Protein AF-A0A1U7M8H1-F1 (afdb_monomer_lite)

Foldseek 3Di:
DVVVVVVVVVVVVVVVVVVVVVVVVVVVVVVVVVVVVVVVVVVVVVVCVVVVVVVVVVVVVVVVVVVVVVVVVVVVVVVVVVVVVVVVVVVVVVVVCCCVPVVPD

Sequence (105 aa):
MKEIINRIIEIDKETNSIRIEVEELIEKQELELKKAIYNLEKESSIKTKLESEKIYEQIISQGKEEVKKLANKDIALLNKIHINYNKQKEKLVEKVFENLFLGQE

Secondary structure (DSSP, 8-state):
-HHHHHHHHHHHHHHHHHHHHHHHHHHHHHHHHHHHHHHHHHHHHHHHHHHHHHHHHHHHHHHHHHHHHHHHHHHHHHHHHHHHHHHHHHHHHHHHHHHHHTS--

Structure (mmCIF, N/CA/C/O backbone):
data_AF-A0A1U7M8H1-F1
#
_entry.id   AF-A0A1U7M8H1-F1
#
loop_
_atom_site.group_PDB
_atom_site.id
_atom_site.type_symbol
_atom_site.label_atom_id
_atom_site.label_alt_id
_atom_site.label_comp_id
_atom_site.label_asym_id
_atom_site.label_entity_id
_atom_site.label_seq_id
_atom_site.pdbx_PDB_ins_code
_atom_site.Cartn_x
_atom_site.Cartn_y
_atom_site.Cartn_z
_atom_site.occupancy
_atom_site.B_iso_or_equiv
_atom_site.auth_seq_id
_atom_site.auth_comp_id
_atom_site.auth_asym_id
_atom_site.auth_atom_id
_atom_site.pdbx_PDB_model_num
ATOM 1 N N . MET A 1 1 ? -46.452 0.636 60.313 1.00 66.88 1 MET A N 1
ATOM 2 C CA . MET A 1 1 ? -45.913 1.943 59.858 1.00 66.88 1 MET A CA 1
ATOM 3 C C . MET A 1 1 ? -44.382 1.986 59.930 1.00 66.88 1 MET A C 1
ATOM 5 O O . MET A 1 1 ? -43.773 2.192 58.894 1.00 66.88 1 MET A O 1
ATOM 9 N N . LYS A 1 2 ? -43.749 1.698 61.084 1.00 81.69 2 LYS A N 1
ATOM 10 C CA . LYS A 1 2 ? -42.274 1.604 61.216 1.00 81.69 2 LYS A CA 1
ATOM 11 C C . LYS A 1 2 ? -41.607 0.598 60.264 1.00 81.69 2 LYS A C 1
ATOM 13 O O . LYS A 1 2 ? -40.634 0.945 59.615 1.00 81.69 2 LYS A O 1
ATOM 18 N N . GLU A 1 3 ? -42.152 -0.612 60.134 1.00 86.25 3 GLU A N 1
ATOM 19 C CA . GLU A 1 3 ? -41.607 -1.628 59.213 1.00 86.25 3 GLU A CA 1
ATOM 20 C C . GLU A 1 3 ? -41.657 -1.196 57.748 1.00 86.25 3 GLU A C 1
ATOM 22 O O . GLU A 1 3 ? -40.717 -1.446 57.008 1.00 86.25 3 GLU A O 1
ATOM 27 N N . ILE A 1 4 ? -42.729 -0.513 57.338 1.00 88.38 4 ILE A N 1
ATOM 28 C CA . ILE A 1 4 ? -42.884 -0.016 55.964 1.00 88.38 4 ILE A CA 1
ATOM 29 C C . ILE A 1 4 ? -41.816 1.041 55.674 1.00 88.38 4 ILE A C 1
ATOM 31 O O . ILE A 1 4 ? -41.171 0.985 54.635 1.00 88.38 4 ILE A O 1
ATOM 35 N N . ILE A 1 5 ? -41.588 1.961 56.615 1.00 87.44 5 ILE A N 1
ATOM 36 C CA . ILE A 1 5 ? -40.551 2.993 56.497 1.00 87.44 5 ILE A CA 1
ATOM 37 C C . ILE A 1 5 ? -39.156 2.358 56.412 1.00 87.44 5 ILE A C 1
ATOM 39 O O . ILE A 1 5 ? -38.373 2.742 55.550 1.00 87.44 5 ILE A O 1
ATOM 43 N N . ASN A 1 6 ? -38.857 1.357 57.245 1.00 91.69 6 ASN A N 1
ATOM 44 C CA . ASN A 1 6 ? -37.569 0.658 57.193 1.00 91.69 6 ASN A CA 1
ATOM 45 C C . ASN A 1 6 ? -37.351 -0.045 55.849 1.00 91.69 6 ASN A C 1
ATOM 47 O O . ASN A 1 6 ? -36.278 0.076 55.269 1.00 91.69 6 ASN A O 1
ATOM 51 N N . ARG A 1 7 ? -38.388 -0.701 55.320 1.00 92.44 7 ARG A N 1
ATOM 52 C CA . ARG A 1 7 ? -38.336 -1.370 54.015 1.00 92.44 7 ARG A CA 1
ATOM 53 C C . ARG A 1 7 ? -38.104 -0.387 52.870 1.00 92.44 7 ARG A C 1
ATOM 55 O O . ARG A 1 7 ? -37.347 -0.684 51.961 1.00 92.44 7 ARG A O 1
ATOM 62 N N . ILE A 1 8 ? -38.716 0.797 52.929 1.00 90.94 8 ILE A N 1
ATOM 63 C CA . ILE A 1 8 ? -38.471 1.868 51.951 1.00 90.94 8 ILE A CA 1
ATOM 64 C C . ILE A 1 8 ? -37.006 2.326 52.007 1.00 90.94 8 ILE A C 1
ATOM 66 O O . ILE A 1 8 ? -36.380 2.478 50.965 1.00 90.94 8 ILE A O 1
ATOM 70 N N . ILE A 1 9 ? -36.447 2.503 53.208 1.00 91.06 9 ILE A N 1
ATOM 71 C CA . ILE A 1 9 ? -35.039 2.895 53.389 1.00 91.06 9 ILE A CA 1
ATOM 72 C C . ILE A 1 9 ? -34.082 1.811 52.870 1.00 91.06 9 ILE A C 1
ATOM 74 O O . ILE A 1 9 ? -33.044 2.136 52.300 1.00 91.06 9 ILE A O 1
ATOM 78 N N . GLU A 1 10 ? -34.400 0.532 53.071 1.00 94.56 10 GLU A N 1
ATOM 79 C CA . GLU A 1 10 ? -33.607 -0.584 52.536 1.00 94.56 10 GLU A CA 1
ATOM 80 C C . GLU A 1 10 ? -33.617 -0.602 51.006 1.00 94.56 10 GLU A C 1
ATOM 82 O O . GLU A 1 10 ? -32.549 -0.645 50.400 1.00 94.56 10 GLU A O 1
ATOM 87 N N . ILE A 1 11 ? -34.793 -0.459 50.387 1.00 94.31 11 ILE A N 1
ATOM 88 C CA . ILE A 1 11 ? -34.929 -0.409 48.924 1.00 94.31 11 ILE A CA 1
ATOM 89 C C . ILE A 1 11 ? -34.153 0.776 48.335 1.00 94.31 11 ILE A C 1
ATOM 91 O O . ILE A 1 11 ? -33.490 0.627 47.310 1.00 94.31 11 ILE A O 1
ATOM 95 N N . ASP A 1 12 ? -34.204 1.948 48.971 1.00 94.00 12 ASP A N 1
ATOM 96 C CA . ASP A 1 12 ? -33.467 3.134 48.519 1.00 94.00 12 ASP A CA 1
ATOM 97 C C . ASP A 1 12 ? -31.944 2.919 48.574 1.00 94.00 12 ASP A C 1
ATOM 99 O O . ASP A 1 12 ? -31.222 3.227 47.622 1.00 94.00 12 ASP A O 1
ATOM 103 N N . LYS A 1 13 ? -31.449 2.291 49.649 1.00 95.12 13 LYS A N 1
ATOM 104 C CA . LYS A 1 13 ? -30.031 1.926 49.782 1.00 95.12 13 LYS A CA 1
ATOM 105 C C . LYS A 1 13 ? -29.592 0.913 48.731 1.00 95.12 13 LYS A C 1
ATOM 107 O O . LYS A 1 13 ? -28.539 1.107 48.125 1.00 95.12 13 LYS A O 1
ATOM 112 N N . GLU A 1 14 ? -30.379 -0.136 48.505 1.00 95.62 14 GLU A N 1
ATOM 113 C CA . GLU A 1 14 ? -30.100 -1.135 47.466 1.00 95.62 14 GLU A CA 1
ATOM 114 C C . GLU A 1 14 ? -30.094 -0.492 46.078 1.00 95.62 14 GLU A C 1
AT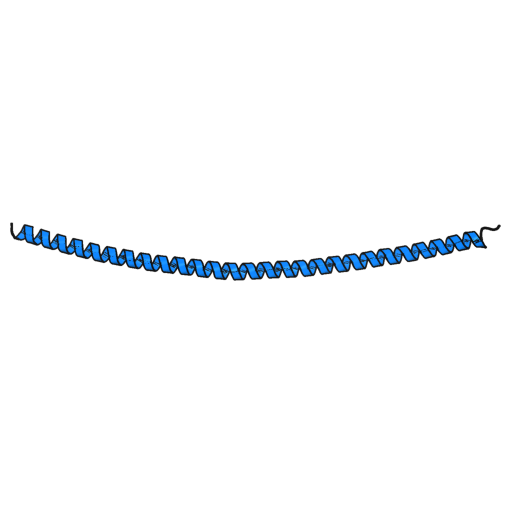OM 116 O O . GLU A 1 14 ? -29.164 -0.701 45.303 1.00 95.62 14 GLU A O 1
ATOM 121 N N . THR A 1 15 ? -31.070 0.372 45.793 1.00 95.56 15 THR A N 1
ATOM 122 C CA . THR A 1 15 ? -31.161 1.097 44.519 1.00 95.56 15 THR A CA 1
ATOM 123 C C . THR A 1 15 ? -29.933 1.977 44.294 1.00 95.56 15 THR A C 1
ATOM 125 O O . THR A 1 15 ? -29.364 1.983 43.202 1.00 95.56 15 THR A O 1
ATOM 128 N N . ASN A 1 16 ? -29.484 2.696 45.326 1.00 95.75 16 ASN A N 1
ATOM 129 C CA . ASN A 1 16 ? -28.289 3.524 45.226 1.00 95.75 16 ASN A CA 1
ATOM 130 C C . ASN A 1 16 ? -27.010 2.686 45.048 1.00 95.75 16 ASN A C 1
ATOM 132 O O . ASN A 1 16 ? -26.140 3.081 44.278 1.00 95.75 16 ASN A O 1
ATOM 136 N N . SER A 1 17 ? -26.912 1.527 45.708 1.00 96.31 17 SER A N 1
ATOM 137 C CA . SER A 1 17 ? -25.790 0.592 45.527 1.00 96.31 17 SER A CA 1
ATOM 138 C C . SER A 1 17 ? -25.725 0.071 44.092 1.00 96.31 17 SER A C 1
ATOM 140 O O . SER A 1 17 ? -24.679 0.152 43.456 1.00 96.31 17 SER A O 1
ATOM 142 N N . ILE A 1 18 ? -26.861 -0.380 43.552 1.00 96.38 18 ILE A N 1
ATOM 143 C CA . ILE A 1 18 ? -26.961 -0.864 42.169 1.00 96.38 18 ILE A CA 1
ATOM 144 C C . ILE A 1 18 ? -26.589 0.246 41.183 1.00 96.38 18 ILE A C 1
ATOM 146 O O . ILE A 1 18 ? -25.881 -0.007 40.213 1.00 96.38 18 ILE A O 1
ATOM 150 N N . ARG A 1 19 ? -27.034 1.486 41.421 1.00 96.75 19 ARG A N 1
ATOM 151 C CA . ARG A 1 19 ? -26.667 2.620 40.565 1.00 96.75 19 ARG A CA 1
ATOM 152 C C . ARG A 1 19 ? -25.151 2.812 40.500 1.00 96.75 19 ARG A C 1
ATOM 154 O O . ARG A 1 19 ? -24.627 2.955 39.402 1.00 96.75 19 ARG A O 1
ATOM 161 N N . ILE A 1 20 ? -24.473 2.799 41.648 1.00 96.94 20 ILE A N 1
ATOM 162 C CA . ILE A 1 20 ? -23.015 2.977 41.718 1.00 96.94 20 ILE A CA 1
ATOM 163 C C . ILE A 1 20 ? -22.305 1.849 40.958 1.00 96.94 20 ILE A C 1
ATOM 165 O O . ILE A 1 20 ? -21.449 2.123 40.125 1.00 96.94 20 ILE A O 1
ATOM 169 N N . GLU A 1 21 ? -22.710 0.594 41.167 1.00 96.94 21 GLU A N 1
ATOM 170 C CA . GLU A 1 21 ? -22.133 -0.553 40.448 1.00 96.94 21 GLU A CA 1
ATOM 171 C C . GLU A 1 21 ? -22.315 -0.446 38.926 1.00 96.94 21 GLU A C 1
ATOM 173 O O . GLU A 1 21 ? -21.415 -0.785 38.154 1.00 96.94 21 GLU A O 1
ATOM 178 N N . VAL A 1 22 ? -23.476 0.040 38.477 1.00 96.25 22 VAL A N 1
ATOM 179 C CA . VAL A 1 22 ? -23.751 0.256 37.052 1.00 96.25 22 VAL A CA 1
ATOM 180 C C . VAL A 1 22 ? -22.889 1.384 36.486 1.00 96.25 22 VAL A C 1
ATOM 182 O O . VAL A 1 22 ? -22.352 1.232 35.390 1.00 96.25 22 VAL A O 1
ATOM 185 N N . GLU A 1 23 ? -22.722 2.491 37.211 1.00 96.25 23 GLU A N 1
ATOM 186 C CA . GLU A 1 23 ? -21.851 3.599 36.800 1.00 96.25 23 GLU A CA 1
ATOM 187 C C . GLU A 1 23 ? -20.388 3.138 36.674 1.00 96.25 23 GLU A C 1
ATOM 189 O O . GLU A 1 23 ? -19.762 3.369 35.639 1.00 96.25 23 GLU A O 1
ATOM 194 N N . GLU A 1 24 ? -19.874 2.380 37.647 1.00 97.00 24 GLU A N 1
ATOM 195 C CA . GLU A 1 24 ? -18.523 1.802 3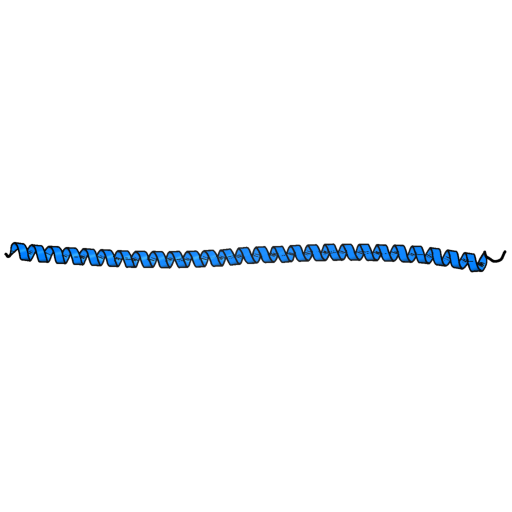7.593 1.00 97.00 24 GLU A CA 1
ATOM 196 C C . GLU A 1 24 ? -18.343 0.834 36.409 1.00 97.00 24 GLU A C 1
ATOM 198 O O . GLU A 1 24 ? -17.304 0.831 35.737 1.00 97.00 24 GLU A O 1
ATOM 203 N N . LEU A 1 25 ? -19.361 0.017 36.115 1.00 96.56 25 LEU A N 1
ATOM 204 C CA . LEU A 1 25 ? -19.365 -0.868 34.947 1.00 96.56 25 LEU A CA 1
ATOM 205 C C . LEU A 1 25 ? -19.307 -0.083 33.635 1.00 96.56 25 LEU A C 1
ATOM 207 O O . LEU A 1 25 ? -18.548 -0.462 32.739 1.00 96.56 25 LEU A O 1
ATOM 211 N N . ILE A 1 26 ? -20.080 0.999 33.524 1.00 96.38 26 ILE A N 1
ATOM 212 C CA . ILE A 1 26 ? -20.085 1.872 32.345 1.00 96.38 26 ILE A CA 1
ATOM 213 C C . ILE A 1 26 ? -18.706 2.511 32.163 1.00 96.38 26 ILE A C 1
ATOM 215 O O . ILE A 1 26 ? -18.133 2.417 31.077 1.00 96.38 26 ILE A O 1
ATOM 219 N N . GLU A 1 27 ? -18.125 3.088 33.217 1.00 97.06 27 GLU A N 1
ATOM 220 C CA . GLU A 1 27 ? -16.800 3.716 33.152 1.00 97.06 27 GLU A CA 1
ATOM 221 C C . GLU A 1 27 ? -15.708 2.723 32.738 1.00 97.06 27 GLU A C 1
ATOM 223 O O . GLU A 1 27 ? -14.849 3.026 31.899 1.00 97.06 27 GLU A O 1
ATOM 228 N N . LYS A 1 28 ? -15.755 1.502 33.280 1.00 97.19 28 LYS A N 1
ATOM 229 C CA . LYS A 1 28 ? -14.816 0.444 32.909 1.00 97.19 28 LYS A CA 1
ATOM 230 C C . LYS A 1 28 ? -14.954 0.060 31.436 1.00 97.19 28 LYS A C 1
ATOM 232 O O . LYS A 1 28 ? -13.940 -0.039 30.741 1.00 97.19 28 LYS A O 1
ATOM 237 N N . GLN A 1 29 ? -16.183 -0.127 30.953 1.00 96.44 29 GLN A N 1
ATOM 238 C CA . GLN A 1 29 ? -16.436 -0.449 29.547 1.00 96.44 29 GLN A CA 1
ATOM 239 C C . GLN A 1 29 ? -15.986 0.679 28.619 1.00 96.44 29 GLN A C 1
ATOM 241 O O . GLN A 1 29 ? -15.358 0.413 27.594 1.00 96.44 29 GLN A O 1
ATOM 246 N N . GLU A 1 30 ? -16.223 1.940 28.984 1.00 96.88 30 GLU A N 1
ATOM 247 C CA . GLU A 1 30 ? -15.720 3.077 28.216 1.00 96.88 30 GLU A CA 1
ATOM 248 C C . GLU A 1 30 ? -14.195 3.074 28.107 1.00 96.88 30 GLU A C 1
ATOM 250 O O . GLU A 1 30 ? -13.643 3.347 27.036 1.00 96.88 30 GLU A O 1
ATOM 255 N N . LEU A 1 31 ? -13.495 2.780 29.204 1.00 97.56 31 LEU A N 1
ATOM 256 C CA . LEU A 1 31 ? -12.038 2.729 29.209 1.00 97.56 31 LEU A CA 1
ATOM 257 C C . LEU A 1 31 ? -11.511 1.594 28.321 1.00 97.56 31 LEU A C 1
ATOM 259 O O . LEU A 1 31 ? -10.537 1.783 27.589 1.00 97.56 31 LEU A O 1
ATOM 263 N N . GLU A 1 32 ? -12.143 0.422 28.377 1.00 97.50 32 GLU A N 1
ATOM 264 C CA . GLU A 1 32 ? -11.806 -0.722 27.526 1.00 97.50 32 GLU A CA 1
ATOM 265 C C . GLU A 1 32 ? -12.044 -0.407 26.045 1.00 97.50 32 GLU A C 1
ATOM 267 O O . GLU A 1 32 ? -11.161 -0.653 25.220 1.00 97.50 32 GLU A O 1
ATOM 272 N N . LEU A 1 33 ? -13.170 0.230 25.712 1.00 96.88 33 LEU A N 1
ATOM 273 C CA . LEU A 1 33 ? -13.481 0.670 24.351 1.00 96.88 33 LEU A CA 1
ATOM 274 C C . LEU A 1 33 ? -12.468 1.698 23.838 1.00 96.88 33 LEU A C 1
ATOM 276 O O . LEU A 1 33 ? -11.944 1.542 22.736 1.00 96.88 33 LEU A O 1
ATOM 280 N N . LYS A 1 34 ? -12.123 2.710 24.644 1.00 97.25 34 LYS A N 1
ATOM 281 C CA . LYS A 1 34 ? -11.111 3.720 24.286 1.00 97.25 34 LYS A CA 1
ATOM 282 C C . LYS A 1 34 ? -9.751 3.073 24.003 1.00 97.25 34 LYS A C 1
ATOM 284 O O . LYS A 1 34 ? -9.100 3.414 23.017 1.00 97.25 34 LYS A O 1
ATOM 289 N N . LYS A 1 35 ? -9.337 2.100 24.823 1.00 97.62 35 LYS A N 1
ATOM 290 C CA . LYS A 1 35 ? -8.097 1.334 24.601 1.00 97.62 35 LYS A CA 1
ATOM 291 C C . LYS A 1 35 ? -8.159 0.488 23.331 1.00 97.62 35 LYS A C 1
ATOM 293 O O . LYS A 1 35 ? -7.184 0.455 22.584 1.00 97.62 35 LYS A O 1
ATOM 298 N N . ALA A 1 36 ? -9.282 -0.181 23.079 1.00 97.50 36 ALA A N 1
ATOM 299 C CA . ALA A 1 36 ? -9.465 -0.997 21.885 1.00 97.50 36 ALA A CA 1
ATOM 300 C C . ALA A 1 36 ? -9.386 -0.148 20.608 1.00 97.50 36 ALA A C 1
ATOM 302 O O . ALA A 1 36 ? -8.655 -0.509 19.688 1.00 97.50 36 ALA A O 1
ATOM 303 N N . ILE A 1 37 ? -10.059 1.007 20.584 1.00 97.12 37 ILE A N 1
ATOM 304 C CA . ILE A 1 37 ? -10.012 1.953 19.460 1.00 97.12 37 ILE A CA 1
ATOM 305 C C . ILE A 1 37 ? -8.578 2.426 19.222 1.00 97.12 37 ILE A C 1
ATOM 307 O O . ILE A 1 37 ? -8.079 2.312 18.106 1.00 97.12 37 ILE A O 1
ATOM 311 N N . TYR A 1 38 ? -7.883 2.870 20.272 1.00 96.75 38 TYR A N 1
ATOM 312 C CA . TYR A 1 38 ? -6.496 3.320 20.154 1.00 96.75 38 TYR A CA 1
ATOM 313 C C . TYR A 1 38 ? -5.569 2.232 19.589 1.00 96.75 38 TYR A C 1
ATOM 315 O O . TYR A 1 38 ? -4.728 2.499 18.729 1.00 96.75 38 TYR A O 1
ATOM 323 N N . ASN A 1 39 ? -5.727 0.987 20.047 1.00 97.69 39 ASN A N 1
ATOM 324 C CA . ASN A 1 39 ? -4.930 -0.130 19.548 1.00 97.69 39 ASN A CA 1
ATOM 325 C C . ASN A 1 39 ? -5.231 -0.427 18.074 1.00 97.69 39 ASN A C 1
ATOM 327 O O . ASN A 1 39 ? -4.294 -0.589 17.296 1.00 97.69 39 ASN A O 1
ATOM 331 N N . LEU A 1 40 ? -6.507 -0.423 17.675 1.00 97.50 40 LEU A N 1
ATOM 332 C CA . LEU A 1 40 ? -6.911 -0.613 16.280 1.00 97.50 40 LEU A CA 1
ATOM 333 C C . LEU A 1 40 ? -6.361 0.489 15.368 1.00 97.50 40 LEU A C 1
ATOM 335 O O . LEU A 1 40 ? -5.843 0.195 14.291 1.00 97.50 40 LEU A O 1
ATOM 339 N N . GLU A 1 41 ? -6.421 1.750 15.797 1.00 95.44 41 GLU A N 1
ATOM 340 C CA . GLU A 1 41 ? -5.849 2.876 15.053 1.00 95.44 41 GLU A CA 1
ATOM 341 C C . GLU A 1 41 ? -4.335 2.725 14.887 1.00 95.44 41 GLU A C 1
ATOM 343 O O . GLU A 1 41 ? -3.796 2.899 13.789 1.00 95.44 41 GLU A O 1
ATOM 348 N N . LYS A 1 42 ? -3.639 2.348 15.964 1.00 97.69 42 LYS A N 1
ATOM 349 C CA . LYS A 1 42 ? -2.192 2.134 15.949 1.00 97.69 42 LYS A CA 1
ATOM 350 C C . LYS A 1 42 ? -1.797 0.982 15.026 1.00 97.69 42 LYS A C 1
ATOM 352 O O . LYS A 1 42 ? -0.884 1.142 14.216 1.00 97.69 42 LYS A O 1
ATOM 357 N N . GLU A 1 43 ? -2.472 -0.159 15.127 1.00 97.31 43 GLU A N 1
ATOM 358 C CA . GLU A 1 43 ? -2.234 -1.321 14.266 1.00 97.31 43 GLU A CA 1
ATOM 359 C C . GLU A 1 43 ? -2.506 -0.995 12.797 1.00 97.31 43 GLU A C 1
ATOM 361 O O . GLU A 1 43 ? -1.668 -1.278 11.939 1.00 97.31 43 GLU A O 1
ATOM 366 N N . SER A 1 44 ? -3.632 -0.336 12.514 1.00 96.25 44 SER A N 1
ATOM 367 C CA . SER A 1 44 ? -4.002 0.100 11.166 1.00 96.25 44 SER A CA 1
ATOM 368 C C . SER A 1 44 ? -2.956 1.042 10.567 1.00 96.25 44 SER A C 1
ATOM 370 O O . SER A 1 44 ? -2.522 0.845 9.431 1.00 96.25 44 SER A O 1
ATOM 372 N N . SER A 1 45 ? -2.478 2.018 11.342 1.00 95.69 45 SER A N 1
ATOM 373 C CA . SER A 1 45 ? -1.455 2.974 10.906 1.00 95.69 45 SER A CA 1
ATOM 374 C C . SER A 1 45 ? -0.122 2.290 10.589 1.00 95.69 45 SER A C 1
ATOM 376 O O . SER A 1 45 ? 0.451 2.500 9.517 1.00 95.69 45 SER A O 1
ATOM 378 N N . ILE A 1 46 ? 0.347 1.406 11.477 1.00 97.00 46 ILE A N 1
ATOM 379 C CA . ILE A 1 46 ? 1.596 0.655 11.274 1.00 97.00 46 ILE A CA 1
ATOM 380 C C . ILE A 1 46 ? 1.488 -0.247 10.045 1.00 97.00 46 ILE A C 1
ATOM 382 O O . ILE A 1 46 ? 2.385 -0.250 9.201 1.00 97.00 46 ILE A O 1
ATOM 386 N N . LYS A 1 47 ? 0.385 -0.991 9.925 1.00 97.19 47 LYS A N 1
ATOM 387 C CA . LYS A 1 47 ? 0.150 -1.887 8.794 1.00 97.19 47 LYS A CA 1
ATOM 388 C C . LYS A 1 47 ? 0.102 -1.114 7.479 1.00 97.19 47 LYS A C 1
ATOM 390 O O . LYS A 1 47 ? 0.806 -1.476 6.542 1.00 97.19 47 LYS A O 1
ATOM 395 N N . THR A 1 48 ? -0.651 -0.017 7.442 1.00 96.75 48 THR A N 1
ATOM 396 C CA . THR A 1 48 ? -0.767 0.841 6.256 1.00 96.75 48 THR A CA 1
ATOM 397 C C . THR A 1 48 ? 0.592 1.390 5.843 1.00 96.75 48 THR A C 1
ATOM 399 O O . THR A 1 48 ? 0.936 1.347 4.664 1.00 96.75 48 THR A O 1
ATOM 402 N N . LYS A 1 49 ? 1.402 1.853 6.803 1.00 96.12 49 LYS A N 1
ATOM 403 C CA . LYS A 1 49 ? 2.754 2.339 6.523 1.00 96.12 49 LYS A CA 1
ATOM 404 C C . LYS A 1 49 ? 3.604 1.254 5.859 1.00 96.12 49 LYS A C 1
ATOM 406 O O . LYS A 1 49 ? 4.117 1.485 4.767 1.00 96.12 49 LYS A O 1
ATOM 411 N N . LEU A 1 50 ? 3.685 0.068 6.460 1.00 97.06 50 LEU A N 1
ATOM 412 C CA . LEU A 1 50 ? 4.491 -1.039 5.935 1.00 97.06 50 LEU A CA 1
ATOM 413 C C . LEU A 1 50 ? 4.019 -1.510 4.553 1.00 97.06 50 LEU A C 1
ATOM 415 O O . LEU A 1 50 ? 4.832 -1.757 3.663 1.00 97.06 50 LEU A O 1
ATOM 419 N N . GLU A 1 51 ? 2.707 -1.627 4.354 1.00 97.12 51 GLU A N 1
ATOM 420 C CA . GLU A 1 51 ? 2.139 -2.024 3.063 1.00 97.12 51 GLU A CA 1
ATOM 421 C C . GLU A 1 51 ? 2.401 -0.963 1.989 1.00 97.12 51 GLU A C 1
ATOM 423 O O . GLU A 1 51 ? 2.782 -1.307 0.870 1.00 97.12 51 GLU A O 1
ATOM 428 N N . SER A 1 52 ? 2.273 0.321 2.335 1.00 95.38 52 SER A N 1
ATOM 429 C CA . SER A 1 52 ? 2.537 1.425 1.408 1.00 95.38 52 SER A CA 1
ATOM 430 C C . SER A 1 52 ? 4.009 1.510 0.999 1.00 95.38 52 SER A C 1
ATOM 432 O O . SER A 1 52 ? 4.297 1.664 -0.188 1.00 95.38 52 SER A O 1
ATOM 434 N N . GLU A 1 53 ? 4.941 1.327 1.941 1.00 96.88 53 GLU A N 1
ATOM 435 C CA . GLU A 1 53 ? 6.382 1.282 1.668 1.00 96.88 53 GLU A CA 1
ATOM 436 C C . GLU A 1 53 ? 6.715 0.120 0.726 1.00 96.88 53 GLU A C 1
ATOM 438 O O . GLU A 1 53 ? 7.382 0.313 -0.291 1.00 96.88 53 GLU A O 1
ATOM 443 N N . LYS A 1 54 ? 6.155 -1.068 0.981 1.00 97.50 54 LYS A N 1
ATOM 444 C CA . LYS A 1 54 ? 6.348 -2.240 0.120 1.00 97.50 54 LYS A CA 1
ATOM 445 C C . LYS A 1 54 ? 5.828 -2.015 -1.302 1.00 97.50 54 LYS A C 1
ATOM 447 O O . LYS A 1 54 ? 6.506 -2.368 -2.266 1.00 97.50 54 LYS A O 1
ATOM 452 N N . ILE A 1 55 ? 4.631 -1.446 -1.448 1.00 97.38 55 ILE A N 1
ATOM 453 C CA . ILE A 1 55 ? 4.053 -1.141 -2.767 1.00 97.38 55 ILE A CA 1
ATOM 454 C C . ILE A 1 55 ? 4.922 -0.112 -3.497 1.00 97.38 55 ILE A C 1
ATOM 456 O O . ILE A 1 55 ? 5.215 -0.273 -4.682 1.00 97.38 55 ILE A O 1
ATOM 460 N N . TYR A 1 56 ? 5.376 0.922 -2.792 1.00 96.75 56 TYR A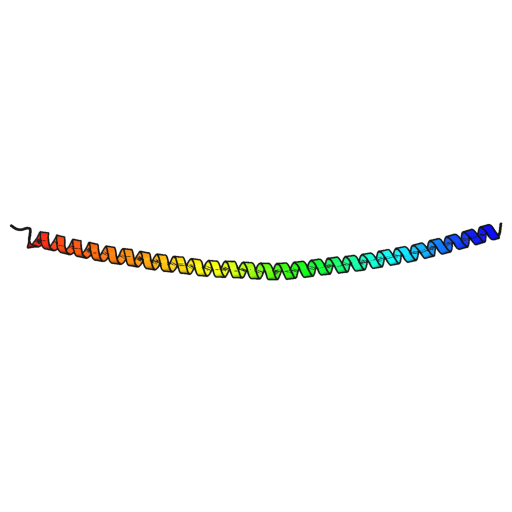 N 1
ATOM 461 C CA . TYR A 1 56 ? 6.239 1.951 -3.359 1.00 96.75 56 TYR A CA 1
ATOM 462 C C . TYR A 1 56 ? 7.564 1.374 -3.877 1.00 96.75 56 TYR A C 1
ATOM 464 O O . TYR A 1 56 ? 7.959 1.644 -5.014 1.00 96.75 56 TYR A O 1
ATOM 472 N N . GLU A 1 57 ? 8.222 0.520 -3.092 1.00 97.50 57 GLU A N 1
ATOM 473 C CA . GLU A 1 57 ? 9.448 -0.167 -3.507 1.00 97.50 57 GLU A CA 1
ATOM 474 C C . GLU A 1 57 ? 9.233 -1.052 -4.740 1.00 97.50 57 GLU A C 1
ATOM 476 O O . GLU A 1 57 ? 10.063 -1.056 -5.655 1.00 97.50 57 GLU A O 1
ATOM 481 N N . GLN A 1 58 ? 8.101 -1.759 -4.809 1.00 97.88 58 GLN A N 1
ATOM 482 C CA . GLN A 1 58 ? 7.737 -2.563 -5.976 1.00 97.88 58 GLN A CA 1
ATOM 483 C C . GLN A 1 58 ? 7.579 -1.703 -7.232 1.00 97.88 58 GLN A C 1
ATOM 485 O O . GLN A 1 58 ? 8.142 -2.051 -8.272 1.00 97.88 58 GLN A O 1
ATOM 490 N N . ILE A 1 59 ? 6.882 -0.567 -7.135 1.00 97.31 59 ILE A N 1
ATOM 491 C CA . ILE A 1 59 ? 6.698 0.369 -8.253 1.00 97.31 59 ILE A CA 1
ATOM 492 C C . ILE A 1 59 ? 8.051 0.901 -8.735 1.00 97.31 59 ILE A C 1
ATOM 494 O O . ILE A 1 59 ? 8.318 0.904 -9.938 1.00 97.31 59 ILE A O 1
ATOM 498 N N . ILE A 1 60 ? 8.935 1.307 -7.817 1.00 97.25 60 ILE A N 1
ATOM 499 C CA . ILE A 1 60 ? 10.280 1.776 -8.178 1.00 97.25 60 ILE A CA 1
ATOM 500 C C . ILE A 1 60 ? 11.070 0.681 -8.888 1.00 97.25 60 ILE A C 1
ATOM 502 O O . ILE A 1 60 ? 11.723 0.953 -9.898 1.00 97.25 60 ILE A O 1
ATOM 506 N N . SER A 1 61 ? 11.048 -0.540 -8.356 1.00 97.44 61 SER A N 1
ATOM 507 C CA . SER A 1 61 ? 11.791 -1.659 -8.932 1.00 97.44 61 SER A CA 1
ATOM 508 C C . SER A 1 61 ? 11.309 -1.970 -10.351 1.00 97.44 61 SER A C 1
ATOM 510 O O . SER A 1 61 ? 12.111 -2.006 -11.285 1.00 97.44 61 SER A O 1
ATOM 512 N N . GLN A 1 62 ? 9.990 -2.075 -10.538 1.00 97.19 62 GLN A N 1
ATOM 513 C CA . GLN A 1 62 ? 9.375 -2.293 -11.849 1.00 97.19 62 GLN A CA 1
ATOM 514 C C . GLN A 1 62 ? 9.693 -1.154 -12.822 1.00 97.19 62 GLN A C 1
ATOM 516 O O . GLN A 1 62 ? 10.061 -1.407 -13.968 1.00 97.19 62 GLN A O 1
ATOM 521 N N . GLY A 1 63 ? 9.628 0.097 -12.359 1.00 96.56 63 GLY A N 1
ATOM 522 C CA . GLY A 1 63 ? 9.996 1.260 -13.162 1.00 96.56 63 GLY A CA 1
ATOM 523 C C . GLY A 1 63 ? 11.451 1.207 -13.632 1.00 96.56 63 GLY A C 1
ATOM 524 O O . GLY A 1 63 ? 11.732 1.441 -14.806 1.00 96.56 63 GLY A O 1
ATOM 525 N N . LYS A 1 64 ? 12.388 0.833 -12.750 1.00 97.06 64 LYS A N 1
ATOM 526 C CA . LYS A 1 64 ? 13.809 0.671 -13.104 1.00 97.06 64 LYS A CA 1
ATOM 527 C C . LYS A 1 64 ? 14.028 -0.441 -14.128 1.00 97.06 64 LYS A C 1
ATOM 529 O O . LYS A 1 64 ? 14.815 -0.263 -15.060 1.00 97.06 64 LYS A O 1
ATOM 534 N N . GLU A 1 65 ? 13.354 -1.577 -13.969 1.00 97.56 65 GLU A N 1
ATOM 535 C CA . GLU A 1 65 ? 13.431 -2.672 -14.938 1.00 97.56 65 GLU A CA 1
ATOM 536 C C . GLU A 1 65 ? 12.895 -2.259 -16.308 1.00 97.56 65 GLU A C 1
ATOM 538 O O . GLU A 1 65 ? 13.525 -2.554 -17.326 1.00 97.56 65 GLU A O 1
ATOM 543 N N . GLU A 1 66 ? 11.773 -1.544 -16.345 1.00 97.19 66 GLU A N 1
ATOM 544 C CA . GLU A 1 66 ? 11.161 -1.103 -17.595 1.00 97.19 66 GLU A CA 1
ATOM 545 C C . GLU A 1 66 ? 12.036 -0.079 -18.323 1.00 97.19 66 GLU A C 1
ATOM 547 O O . GLU A 1 66 ? 12.295 -0.225 -19.518 1.00 97.19 66 GLU A O 1
ATOM 552 N N . VAL A 1 67 ? 12.608 0.887 -17.597 1.00 96.94 67 VAL A N 1
ATOM 553 C CA . VAL A 1 67 ? 13.589 1.832 -18.157 1.00 96.94 67 VAL A CA 1
ATOM 554 C C . VAL A 1 67 ? 14.777 1.086 -18.767 1.00 96.94 67 VAL A C 1
ATOM 556 O O . VAL A 1 67 ? 15.202 1.400 -19.879 1.00 96.94 67 VAL A O 1
ATOM 559 N N . LYS A 1 68 ? 15.295 0.058 -18.086 1.00 96.94 68 LYS A N 1
ATOM 560 C CA . LYS A 1 68 ? 16.405 -0.751 -18.606 1.00 96.94 68 LYS A CA 1
ATOM 561 C C . LYS A 1 68 ? 16.013 -1.526 -19.868 1.00 96.94 68 LYS A C 1
ATOM 563 O O . LYS A 1 68 ? 16.806 -1.603 -20.807 1.00 96.94 68 LYS A O 1
ATOM 568 N N . LYS A 1 69 ? 14.801 -2.091 -19.919 1.00 97.19 69 LYS A N 1
ATOM 569 C CA . LYS A 1 69 ? 14.280 -2.773 -21.117 1.00 97.19 69 LYS A CA 1
ATOM 570 C C . LYS A 1 69 ? 14.159 -1.814 -22.298 1.00 97.19 69 LYS A C 1
ATOM 572 O O . LYS A 1 69 ? 14.596 -2.164 -23.395 1.00 97.19 69 LYS A O 1
ATOM 577 N N . LEU A 1 70 ? 13.613 -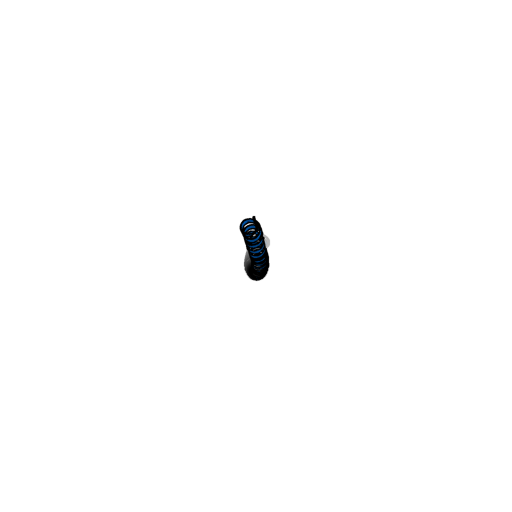0.619 -22.074 1.00 96.62 70 LEU A N 1
ATOM 578 C CA . LEU A 1 70 ? 13.486 0.415 -23.102 1.00 96.62 70 LEU A CA 1
ATOM 579 C C . LEU A 1 70 ? 14.858 0.857 -23.616 1.00 96.62 70 LEU A C 1
ATOM 581 O O . LEU A 1 70 ? 15.089 0.806 -24.819 1.00 96.62 70 LEU A O 1
ATOM 585 N N . ALA A 1 71 ? 15.808 1.144 -22.723 1.00 96.00 71 ALA A N 1
ATOM 586 C CA . ALA A 1 71 ? 17.168 1.516 -23.111 1.00 96.00 71 ALA A CA 1
ATOM 587 C C . ALA A 1 71 ? 17.843 0.441 -23.983 1.00 96.00 71 ALA A C 1
ATOM 589 O O . ALA A 1 71 ? 18.435 0.746 -25.017 1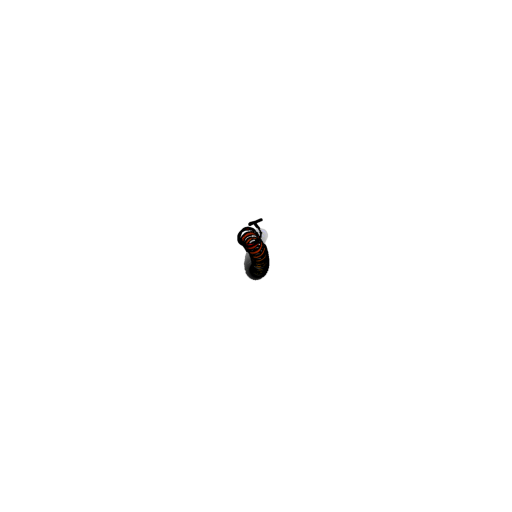.00 96.00 71 ALA A O 1
ATOM 590 N N . ASN A 1 72 ? 17.707 -0.837 -23.616 1.00 96.81 72 ASN A N 1
ATOM 591 C CA . ASN A 1 72 ? 18.241 -1.940 -24.418 1.00 96.81 72 ASN A CA 1
ATOM 592 C C . ASN A 1 72 ? 17.575 -2.033 -25.800 1.00 96.81 72 ASN A C 1
ATOM 594 O O . A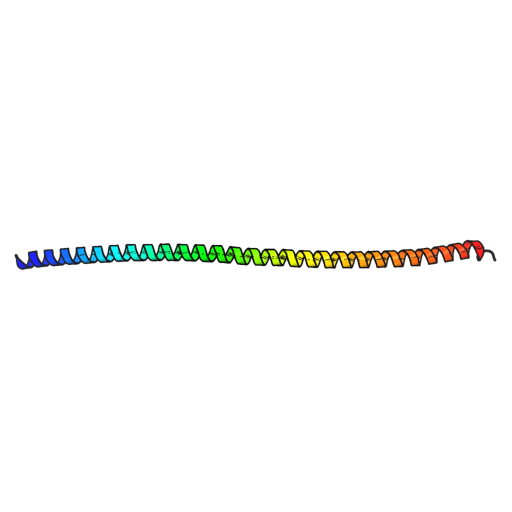SN A 1 72 ? 18.247 -2.315 -26.796 1.00 96.81 72 ASN A O 1
ATOM 598 N N . LYS A 1 73 ? 16.260 -1.797 -25.873 1.00 97.12 73 LYS A N 1
ATOM 599 C CA . LYS A 1 73 ? 15.510 -1.780 -27.133 1.00 97.12 73 LYS A CA 1
ATOM 600 C C . LYS A 1 73 ? 15.972 -0.635 -28.036 1.00 97.12 73 LYS A C 1
ATOM 602 O O . LYS A 1 73 ? 16.166 -0.860 -29.231 1.00 97.12 73 LYS A O 1
ATOM 607 N N . ASP A 1 74 ? 16.202 0.542 -27.468 1.00 96.25 74 ASP A N 1
ATOM 608 C CA . ASP A 1 74 ? 16.666 1.721 -28.201 1.00 96.25 74 ASP A CA 1
ATOM 609 C C . ASP A 1 74 ? 18.088 1.525 -28.734 1.00 96.25 74 ASP A C 1
ATOM 611 O O . ASP A 1 74 ? 18.344 1.779 -29.911 1.00 96.25 74 ASP A O 1
ATOM 615 N N . ILE A 1 75 ? 18.994 0.966 -27.924 1.00 96.88 75 ILE A N 1
ATOM 616 C CA . ILE A 1 75 ? 20.348 0.593 -28.368 1.00 96.88 75 ILE A CA 1
ATOM 617 C C . ILE A 1 75 ? 20.278 -0.408 -29.529 1.00 96.88 75 ILE A C 1
ATOM 619 O O . ILE A 1 75 ? 20.954 -0.243 -30.547 1.00 96.88 75 ILE A O 1
ATOM 623 N N . ALA A 1 76 ? 19.436 -1.439 -29.416 1.00 96.75 76 ALA A N 1
ATOM 624 C CA . ALA A 1 76 ? 19.267 -2.423 -30.481 1.00 96.75 76 ALA A CA 1
ATOM 625 C C . ALA A 1 76 ? 18.714 -1.792 -31.772 1.00 96.75 76 ALA A C 1
ATOM 627 O O . ALA A 1 76 ? 19.133 -2.167 -32.872 1.00 96.75 76 ALA A O 1
ATOM 628 N N . LEU A 1 77 ? 17.794 -0.831 -31.657 1.00 97.00 77 LEU A N 1
ATOM 629 C CA . LEU A 1 77 ? 17.245 -0.102 -32.797 1.00 97.00 77 LEU A CA 1
ATOM 630 C C . LEU A 1 77 ? 18.302 0.787 -33.462 1.00 97.00 77 LEU A C 1
ATOM 632 O O . LEU A 1 77 ? 18.444 0.741 -34.684 1.00 97.00 77 LEU A O 1
ATOM 636 N N . LEU A 1 78 ? 19.080 1.534 -32.677 1.00 96.25 78 LEU A N 1
ATOM 637 C CA . LEU A 1 78 ? 20.178 2.365 -33.178 1.00 96.25 78 LEU A CA 1
ATOM 638 C C . LEU A 1 78 ? 21.208 1.534 -33.943 1.00 96.25 78 LEU A C 1
ATOM 640 O O . LEU A 1 78 ? 21.594 1.900 -35.053 1.00 96.25 78 LEU A O 1
ATOM 644 N N . ASN A 1 79 ? 21.582 0.371 -33.408 1.00 97.12 79 ASN A N 1
ATOM 645 C CA . ASN A 1 79 ? 22.493 -0.547 -34.089 1.00 97.12 79 ASN A CA 1
ATOM 646 C C . ASN A 1 79 ? 21.924 -1.023 -35.434 1.00 97.12 79 ASN A C 1
ATOM 648 O O . ASN A 1 79 ? 22.641 -1.043 -36.434 1.00 97.12 79 ASN A O 1
ATOM 652 N N . LYS A 1 80 ? 20.626 -1.349 -35.499 1.00 97.06 80 LYS A N 1
ATOM 653 C CA . LYS A 1 80 ? 19.968 -1.715 -36.766 1.00 97.06 80 LYS A CA 1
ATOM 654 C C . LYS A 1 80 ? 19.988 -0.573 -37.781 1.00 97.06 80 LYS A C 1
ATOM 656 O O . LYS A 1 80 ? 20.267 -0.818 -38.954 1.00 97.06 80 LYS A O 1
ATOM 661 N N . ILE A 1 81 ? 19.711 0.655 -37.342 1.00 96.81 81 ILE A N 1
ATOM 662 C CA . ILE A 1 81 ? 19.762 1.846 -38.201 1.00 96.81 81 ILE A CA 1
ATOM 663 C C . ILE A 1 81 ? 21.180 2.036 -38.745 1.00 96.81 81 ILE A C 1
ATOM 665 O O . ILE A 1 81 ? 21.344 2.213 -39.950 1.00 96.81 81 ILE A O 1
ATOM 669 N N . HIS A 1 82 ? 22.197 1.935 -37.887 1.00 96.56 82 HIS A N 1
ATOM 670 C CA . HIS A 1 82 ? 23.596 2.099 -38.277 1.00 96.56 82 HIS A CA 1
ATOM 671 C C . HIS A 1 82 ? 24.045 1.051 -39.305 1.00 96.56 82 HIS A C 1
ATOM 673 O O . HIS A 1 82 ? 24.615 1.400 -40.338 1.00 96.56 82 HIS A O 1
ATOM 679 N N . ILE A 1 83 ? 23.719 -0.225 -39.071 1.00 97.44 83 ILE A N 1
ATOM 680 C CA . ILE A 1 83 ? 24.014 -1.315 -40.013 1.00 97.44 83 ILE A CA 1
ATOM 681 C C . ILE A 1 83 ? 23.343 -1.056 -41.366 1.00 97.44 83 ILE A C 1
ATOM 683 O O . ILE A 1 83 ? 23.984 -1.183 -42.410 1.00 97.44 83 ILE A O 1
ATOM 687 N N . ASN A 1 84 ? 22.061 -0.675 -41.366 1.00 97.19 84 ASN A N 1
ATOM 688 C CA . ASN A 1 84 ? 21.350 -0.399 -42.609 1.00 97.19 84 ASN A CA 1
ATOM 689 C C . ASN A 1 84 ? 21.949 0.807 -43.345 1.00 97.19 84 ASN A C 1
ATOM 691 O O . ASN A 1 84 ? 22.155 0.732 -44.552 1.00 97.19 84 ASN A O 1
ATOM 695 N N . TYR A 1 85 ? 22.276 1.888 -42.633 1.00 96.62 85 TYR A N 1
ATOM 696 C CA . TYR A 1 85 ? 22.918 3.063 -43.219 1.00 96.62 85 TYR A CA 1
ATOM 697 C C . TYR A 1 85 ? 24.234 2.702 -43.916 1.00 96.62 85 TYR A C 1
ATOM 699 O O . TYR A 1 85 ? 24.403 3.033 -45.088 1.00 96.62 85 TYR A O 1
ATOM 707 N N . ASN A 1 86 ? 25.127 1.970 -43.241 1.00 96.94 86 ASN A N 1
ATOM 708 C CA . ASN A 1 86 ? 26.412 1.567 -43.821 1.00 96.94 86 ASN A CA 1
ATOM 709 C C . ASN A 1 86 ? 26.216 0.699 -45.068 1.00 96.94 86 ASN A C 1
ATOM 711 O O . ASN A 1 86 ? 26.812 0.977 -46.105 1.00 96.94 86 ASN A O 1
ATOM 715 N N . LYS A 1 87 ? 25.294 -0.269 -45.013 1.00 96.94 87 LYS A N 1
ATOM 716 C CA . LYS A 1 87 ? 24.969 -1.124 -46.160 1.00 96.94 87 LYS A CA 1
ATOM 717 C C . LYS A 1 87 ? 24.438 -0.333 -47.359 1.00 96.94 87 LYS A C 1
ATOM 719 O O . LYS A 1 87 ? 24.772 -0.641 -48.499 1.00 96.94 87 LYS A O 1
ATOM 724 N N . GLN A 1 88 ? 23.577 0.662 -47.133 1.00 96.31 88 GLN A N 1
ATOM 725 C CA . GLN A 1 88 ? 23.069 1.499 -48.226 1.00 96.31 88 GLN A CA 1
ATOM 726 C C . GLN A 1 88 ? 24.139 2.454 -48.755 1.00 96.31 88 GLN A C 1
ATOM 728 O O . GLN A 1 88 ? 24.202 2.684 -49.960 1.00 96.31 88 GLN A O 1
ATOM 733 N N . LYS A 1 89 ? 24.998 2.979 -47.876 1.00 95.88 89 LYS A N 1
ATOM 734 C CA . LYS A 1 89 ? 26.137 3.814 -48.259 1.00 95.88 89 LYS A CA 1
ATOM 735 C C . LYS A 1 89 ? 27.097 3.050 -49.170 1.00 95.88 89 LYS A C 1
ATOM 737 O O . LYS A 1 89 ? 27.455 3.583 -50.211 1.00 95.88 89 LYS A O 1
ATOM 742 N N . GLU A 1 90 ? 27.473 1.822 -48.816 1.00 95.56 90 GLU A N 1
ATOM 743 C CA . GLU A 1 90 ? 28.337 0.966 -49.647 1.00 95.56 90 GLU A CA 1
ATOM 744 C C . GLU A 1 90 ? 27.733 0.745 -51.035 1.00 95.56 90 GLU A C 1
ATOM 746 O O . GLU A 1 90 ? 28.369 1.066 -52.034 1.00 95.56 90 GLU A O 1
ATOM 751 N N . LYS A 1 91 ? 26.458 0.343 -51.103 1.00 95.25 91 LYS A N 1
ATOM 752 C CA . LYS A 1 91 ? 25.741 0.187 -52.379 1.00 95.25 91 LYS A CA 1
ATOM 753 C C . LYS A 1 91 ? 25.699 1.464 -53.212 1.00 95.25 91 LYS A C 1
ATOM 755 O O . LYS A 1 91 ? 25.727 1.407 -54.438 1.00 95.25 91 LYS A O 1
ATOM 760 N N . LEU A 1 92 ? 25.546 2.619 -52.566 1.00 94.94 92 LEU A N 1
ATOM 761 C CA . LEU A 1 92 ? 25.541 3.899 -53.264 1.00 94.94 92 LEU A CA 1
ATOM 762 C C . LEU A 1 92 ? 26.929 4.208 -53.832 1.00 94.94 92 LEU A C 1
ATOM 764 O O . LEU A 1 92 ? 27.019 4.645 -54.973 1.00 94.94 92 LEU A O 1
ATOM 768 N N . VAL A 1 93 ? 27.990 3.958 -53.061 1.00 93.38 93 VAL A N 1
ATOM 769 C CA . VAL A 1 93 ? 29.378 4.128 -53.511 1.00 93.38 93 VAL A CA 1
ATOM 770 C C . VAL A 1 93 ? 29.678 3.218 -54.701 1.00 93.38 93 VAL A C 1
ATOM 772 O O . VAL A 1 93 ? 30.198 3.711 -55.696 1.00 93.38 93 VAL A O 1
ATOM 775 N N . GLU A 1 94 ? 29.292 1.940 -54.641 1.00 92.81 94 GLU A N 1
ATOM 776 C CA . GLU A 1 94 ? 29.427 0.990 -55.756 1.00 92.81 94 GLU A CA 1
ATOM 777 C C . GLU A 1 94 ? 28.720 1.505 -57.014 1.00 92.81 94 GLU A C 1
ATOM 779 O O . GLU A 1 94 ? 29.351 1.647 -58.056 1.00 92.81 94 GLU A O 1
ATOM 784 N N . LYS A 1 95 ? 27.446 1.900 -56.903 1.00 92.62 95 LYS A N 1
ATOM 785 C CA . LYS A 1 95 ? 26.686 2.448 -58.039 1.00 92.62 95 LYS A CA 1
ATOM 786 C C . LYS A 1 95 ? 27.302 3.714 -58.623 1.00 92.62 95 LYS A C 1
ATOM 788 O O . LYS A 1 95 ? 27.287 3.908 -59.834 1.00 92.62 95 LYS A O 1
ATOM 793 N N . VAL A 1 96 ? 27.793 4.616 -57.773 1.00 91.88 96 VAL A N 1
ATOM 794 C CA . VAL A 1 96 ? 28.460 5.840 -58.235 1.00 91.88 96 VAL A CA 1
ATOM 795 C C . VAL A 1 96 ? 29.748 5.484 -58.972 1.00 91.88 96 VAL A C 1
ATOM 797 O O . VAL A 1 96 ? 30.008 6.047 -60.030 1.00 91.88 96 VAL A O 1
ATOM 800 N N . PHE A 1 97 ? 30.526 4.533 -58.456 1.00 90.94 97 PHE A N 1
ATOM 801 C CA . PHE A 1 97 ? 31.746 4.064 -59.103 1.00 90.94 97 PHE A CA 1
ATOM 802 C C . PHE A 1 97 ? 31.459 3.410 -60.464 1.00 90.94 97 PHE A C 1
ATOM 804 O O . PHE A 1 97 ? 32.081 3.785 -61.456 1.00 90.94 97 PHE A O 1
ATOM 811 N N . GLU A 1 98 ? 30.478 2.507 -60.538 1.00 91.19 98 GLU A N 1
ATOM 812 C CA . GLU A 1 98 ? 30.022 1.897 -61.795 1.00 91.19 98 GLU A CA 1
ATOM 813 C C . GLU A 1 98 ? 29.605 2.963 -62.816 1.00 91.19 98 GLU A C 1
ATOM 815 O O . GLU A 1 98 ? 30.083 2.961 -63.947 1.00 91.19 98 GLU A O 1
ATOM 820 N N . ASN A 1 99 ? 28.790 3.938 -62.410 1.00 88.06 99 ASN A N 1
ATOM 821 C CA . ASN A 1 99 ? 28.345 5.003 -63.310 1.00 88.06 99 ASN A CA 1
ATOM 822 C C . ASN A 1 99 ? 29.492 5.894 -63.814 1.00 88.06 99 ASN A C 1
ATOM 824 O O . ASN A 1 99 ? 29.431 6.379 -64.940 1.00 88.06 99 ASN A O 1
ATOM 828 N N . LEU A 1 100 ? 30.514 6.143 -62.991 1.00 86.81 100 LEU A N 1
ATOM 829 C CA . LEU A 1 100 ? 31.631 7.021 -63.351 1.00 86.81 100 LEU A CA 1
ATOM 830 C C . LEU A 1 100 ? 32.679 6.332 -64.230 1.00 86.81 100 LEU A C 1
ATOM 832 O O . LEU A 1 100 ? 33.273 6.996 -65.076 1.00 86.81 100 LEU A O 1
ATOM 836 N N . PHE A 1 101 ? 32.927 5.038 -64.017 1.00 79.50 101 PHE A N 1
ATOM 837 C CA . PHE A 1 101 ? 34.067 4.336 -64.622 1.00 79.50 101 PHE A CA 1
ATOM 838 C C . PHE A 1 101 ? 33.687 3.179 -65.550 1.00 79.50 101 PHE A C 1
ATOM 840 O O . PHE A 1 101 ? 34.513 2.779 -66.362 1.00 79.50 101 PHE A O 1
ATOM 847 N N . LEU A 1 102 ? 32.470 2.640 -65.445 1.00 70.75 102 LEU A N 1
ATOM 848 C CA . LEU A 1 102 ? 31.982 1.522 -66.266 1.00 70.75 102 LEU A CA 1
ATOM 849 C C . LEU A 1 102 ? 30.807 1.917 -67.177 1.00 70.75 102 LEU A C 1
ATOM 851 O O . LEU A 1 102 ? 30.479 1.175 -68.092 1.00 70.75 102 LEU A O 1
ATOM 855 N N . GLY A 1 103 ? 30.186 3.082 -66.961 1.00 59.72 103 GLY A N 1
ATOM 856 C CA . GLY A 1 103 ? 29.094 3.617 -67.788 1.00 59.72 103 GLY A CA 1
ATOM 857 C C . GLY A 1 103 ? 29.528 4.370 -69.056 1.00 59.72 103 GLY A C 1
ATOM 858 O O . GLY A 1 103 ? 28.701 5.057 -69.650 1.00 59.72 103 GLY A O 1
ATOM 859 N N . GLN A 1 104 ? 30.810 4.299 -69.437 1.00 55.97 104 GLN A N 1
ATOM 860 C CA . GLN A 1 104 ? 31.355 4.856 -70.683 1.00 55.97 104 GLN A CA 1
ATOM 861 C C . GLN A 1 104 ? 31.785 3.732 -71.644 1.00 55.97 104 GLN A C 1
ATOM 863 O O . GLN A 1 104 ? 32.961 3.605 -71.971 1.00 55.97 104 GLN A O 1
ATOM 868 N N . GLU A 1 105 ? 30.820 2.930 -72.089 1.00 47.38 105 GLU A N 1
ATOM 869 C CA . GLU A 1 105 ? 30.806 2.223 -73.383 1.00 47.38 105 GLU A CA 1
ATOM 870 C C . GLU A 1 105 ? 29.416 2.415 -74.005 1.00 47.38 105 GLU A C 1
ATOM 872 O O . GLU A 1 105 ? 29.343 2.559 -75.246 1.00 47.38 105 GLU A O 1
#

Radius of gyration: 45.09 Å; chains: 1; bounding box: 80×10×135 Å

pLDDT: mean 93.73, std 8.36, range [47.38, 97.88]

Organism: NCBI:txid1123403